Protein AF-A0A518HSV6-F1 (afdb_monomer_lite)

pLDDT: mean 81.45, std 13.48, range [36.81, 96.31]

Sequence (144 aa):
MPRAKYTITPDDVVHATFYIRGRLQASGFEFVDSISLENVERGFTAAADVKSRVDRAAAVNAWCETYLGSEEWKRLKTAIRKRRYRTEHYDEQHTITISKKAHHLLSKVAERDDVTFSEVLEHYLFKAFNTSRGRASKGRTTRR

Secondary structure (DSSP, 8-state):
-PPPPP---TTTHHHHHHHHHHHHHTT---BSS---HHHHHHHHHHHHH-SSHHHHHHHHHHHHHHHB-HHHHHHHHHHHHHHHHHHHTTTT-------HHHHHHHHHHHHHHT--HHHHHHHHHHHHHHHHHTTTT-------

Organism: NCBI:txid2527979

Structure (mmCIF, N/CA/C/O backbone):
data_AF-A0A518HSV6-F1
#
_entry.id   AF-A0A518HSV6-F1
#
loop_
_atom_site.group_PDB
_atom_site.id
_atom_site.type_symbol
_atom_site.label_atom_id
_atom_site.label_alt_id
_atom_site.label_comp_id
_atom_site.label_asym_id
_atom_site.label_entity_id
_atom_site.label_seq_id
_atom_site.pdbx_PDB_ins_code
_atom_site.Cartn_x
_atom_site.Cartn_y
_atom_site.Cartn_z
_atom_site.occupancy
_atom_site.B_iso_or_equiv
_atom_site.auth_seq_id
_atom_site.auth_comp_id
_atom_site.auth_asym_id
_atom_site.auth_atom_id
_atom_site.pdbx_PDB_model_num
ATOM 1 N N . MET A 1 1 ? 9.873 -25.975 -6.557 1.00 36.81 1 MET A N 1
ATOM 2 C CA . MET A 1 1 ? 9.765 -25.244 -7.840 1.00 36.81 1 MET A CA 1
ATOM 3 C C . MET A 1 1 ? 9.984 -23.759 -7.579 1.00 36.81 1 M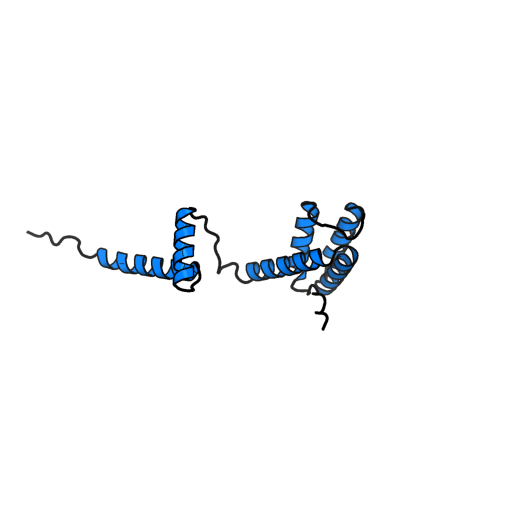ET A C 1
ATOM 5 O O . MET A 1 1 ? 9.350 -23.248 -6.657 1.00 36.81 1 MET A O 1
ATOM 9 N N . PRO A 1 2 ? 10.893 -23.076 -8.296 1.00 40.81 2 PRO A N 1
ATOM 10 C CA . PRO A 1 2 ? 11.097 -21.642 -8.114 1.00 40.81 2 PRO A CA 1
ATOM 11 C C . PRO A 1 2 ? 9.805 -20.908 -8.493 1.00 40.81 2 PRO A C 1
ATOM 13 O O . PRO A 1 2 ? 9.257 -21.108 -9.573 1.00 40.81 2 PRO A O 1
ATOM 16 N N . ARG A 1 3 ? 9.256 -20.120 -7.562 1.00 51.19 3 ARG A N 1
ATOM 17 C CA . ARG A 1 3 ? 8.025 -19.354 -7.798 1.00 51.19 3 ARG A CA 1
ATOM 18 C C . ARG A 1 3 ? 8.297 -18.317 -8.883 1.00 51.19 3 ARG A C 1
ATOM 20 O O . ARG A 1 3 ? 9.269 -17.575 -8.768 1.00 51.19 3 ARG A O 1
ATOM 27 N N . ALA A 1 4 ? 7.421 -18.248 -9.886 1.00 62.84 4 ALA A N 1
ATOM 28 C CA . ALA A 1 4 ? 7.488 -17.226 -10.922 1.00 62.84 4 ALA A CA 1
ATOM 29 C C . ALA A 1 4 ? 7.624 -15.834 -10.283 1.00 62.84 4 ALA A C 1
ATOM 31 O O . ALA A 1 4 ? 6.900 -15.487 -9.336 1.00 62.84 4 ALA A O 1
ATOM 32 N N . LYS A 1 5 ? 8.594 -15.059 -10.777 1.00 68.75 5 LYS A N 1
ATOM 33 C CA . LYS A 1 5 ? 8.791 -13.666 -10.381 1.00 68.75 5 LYS A CA 1
ATOM 34 C C . LYS A 1 5 ? 7.483 -12.928 -10.673 1.00 68.75 5 LYS A C 1
ATOM 36 O O . LYS A 1 5 ? 6.872 -13.125 -11.714 1.00 68.75 5 LYS A O 1
ATOM 41 N N . TYR A 1 6 ? 6.992 -12.168 -9.698 1.00 80.19 6 TYR A N 1
ATOM 42 C CA . TYR A 1 6 ? 5.740 -11.429 -9.864 1.00 80.19 6 TYR A CA 1
ATOM 43 C C . TYR A 1 6 ? 5.878 -10.449 -11.028 1.00 80.19 6 TYR A C 1
ATOM 45 O O . TYR A 1 6 ? 6.878 -9.750 -11.062 1.00 80.19 6 TYR A O 1
ATOM 53 N N . THR A 1 7 ? 4.899 -10.395 -11.926 1.00 86.44 7 THR A N 1
ATOM 54 C CA . THR A 1 7 ? 4.876 -9.479 -13.072 1.00 86.44 7 THR A CA 1
ATOM 55 C C . THR A 1 7 ? 3.781 -8.446 -12.850 1.00 86.44 7 THR A C 1
ATOM 57 O O . THR A 1 7 ? 2.650 -8.807 -12.515 1.00 86.44 7 THR A O 1
ATOM 60 N N . ILE A 1 8 ? 4.109 -7.165 -13.018 1.00 87.75 8 ILE A N 1
ATOM 61 C CA . ILE A 1 8 ? 3.139 -6.071 -12.937 1.00 87.75 8 ILE A CA 1
ATOM 62 C C . ILE A 1 8 ? 2.201 -6.189 -14.138 1.00 87.75 8 ILE A C 1
ATOM 64 O O . ILE A 1 8 ? 2.653 -6.206 -15.283 1.00 87.75 8 ILE A O 1
ATOM 68 N N . THR A 1 9 ? 0.903 -6.292 -13.870 1.00 90.38 9 THR A N 1
ATOM 69 C CA . THR A 1 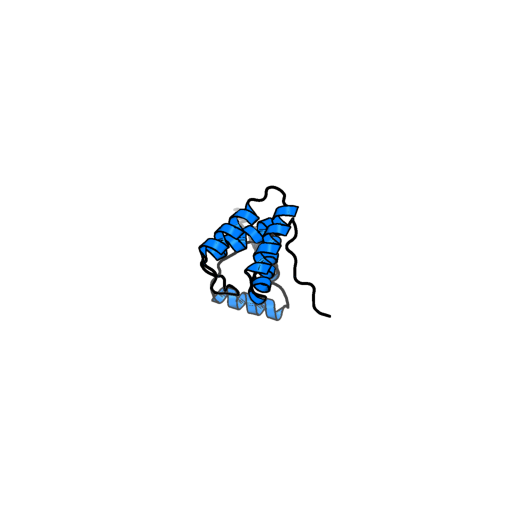9 ? -0.147 -6.376 -14.892 1.00 90.38 9 THR A CA 1
ATOM 70 C C . THR A 1 9 ? -0.591 -4.977 -15.355 1.00 90.38 9 THR A C 1
ATOM 72 O O . THR A 1 9 ? -0.306 -3.987 -14.674 1.00 90.38 9 THR A O 1
ATOM 75 N N . PRO A 1 10 ? -1.326 -4.855 -16.478 1.00 88.88 10 PRO A N 1
ATOM 76 C CA . PRO A 1 10 ? -1.897 -3.574 -16.921 1.00 88.88 10 PRO A CA 1
ATOM 77 C C . PRO A 1 10 ? -2.846 -2.917 -15.902 1.00 88.88 10 PRO A C 1
ATOM 79 O O . PRO A 1 10 ? -3.014 -1.692 -15.899 1.00 88.88 10 PRO A O 1
ATOM 82 N N . ASP A 1 11 ? -3.448 -3.712 -15.018 1.00 87.31 11 ASP A N 1
ATOM 83 C CA . ASP A 1 11 ? -4.292 -3.218 -13.928 1.00 87.31 11 ASP A CA 1
ATOM 84 C C . ASP A 1 11 ? -3.456 -2.734 -12.746 1.00 87.31 11 ASP A C 1
ATOM 86 O O . ASP A 1 11 ? -3.699 -1.656 -12.201 1.00 87.31 11 ASP A O 1
ATOM 90 N N . ASP A 1 12 ? -2.389 -3.464 -12.422 1.00 88.50 12 ASP A N 1
ATOM 91 C CA . ASP A 1 12 ? -1.479 -3.116 -11.333 1.00 88.50 12 ASP A CA 1
ATOM 92 C C . ASP A 1 12 ? -0.572 -1.915 -11.669 1.00 88.50 12 ASP A C 1
ATOM 94 O O . ASP A 1 12 ? -0.022 -1.293 -10.755 1.00 88.50 12 ASP A O 1
ATOM 98 N N . VAL A 1 13 ? -0.406 -1.560 -12.952 1.00 90.00 13 VAL A N 1
ATOM 99 C CA . VAL A 1 13 ? 0.574 -0.548 -13.391 1.00 90.00 13 VAL A CA 1
ATOM 100 C C . VAL A 1 13 ? 0.356 0.810 -12.729 1.00 90.00 13 VAL A C 1
ATOM 102 O O . VAL A 1 13 ? 1.316 1.439 -12.303 1.00 90.00 13 VAL A O 1
ATOM 105 N N . VAL A 1 14 ? -0.893 1.244 -12.546 1.00 89.50 14 VAL A N 1
ATOM 106 C CA . VAL A 1 14 ? -1.200 2.535 -11.904 1.00 89.50 14 VAL A CA 1
ATOM 107 C C . VAL A 1 14 ? -0.757 2.527 -10.438 1.00 89.50 14 VAL A C 1
ATOM 109 O O . VAL A 1 14 ? -0.190 3.501 -9.934 1.00 89.50 14 VAL A O 1
ATOM 112 N N . HIS A 1 15 ? -0.971 1.405 -9.750 1.00 91.00 15 HIS A N 1
ATOM 113 C CA . HIS A 1 15 ? -0.561 1.220 -8.363 1.00 91.00 15 HIS A CA 1
ATOM 114 C C . HIS A 1 15 ? 0.962 1.141 -8.226 1.00 91.00 15 HIS A C 1
ATOM 116 O O . HIS A 1 15 ? 1.527 1.762 -7.321 1.00 91.00 15 HIS A O 1
ATOM 122 N N . ALA A 1 16 ? 1.613 0.421 -9.141 1.00 89.44 16 ALA A N 1
ATOM 123 C CA . ALA A 1 16 ? 3.062 0.311 -9.211 1.00 89.44 16 ALA A CA 1
ATOM 124 C C . ALA A 1 16 ? 3.707 1.678 -9.471 1.00 89.44 16 ALA A C 1
ATOM 126 O O . ALA A 1 16 ? 4.597 2.083 -8.723 1.00 89.44 16 ALA A O 1
ATOM 127 N N . THR A 1 17 ? 3.206 2.428 -10.459 1.00 89.94 17 THR A N 1
ATOM 128 C CA . THR A 1 17 ? 3.737 3.746 -10.814 1.00 89.94 17 THR A CA 1
ATOM 129 C C . THR A 1 17 ? 3.661 4.714 -9.637 1.00 89.94 17 THR A C 1
ATOM 131 O O . THR A 1 17 ? 4.636 5.407 -9.350 1.00 89.94 17 THR A O 1
ATOM 134 N N . PHE A 1 18 ? 2.539 4.742 -8.910 1.00 88.31 18 PHE A N 1
ATOM 135 C CA . PHE A 1 18 ? 2.419 5.613 -7.742 1.00 88.31 18 PHE A CA 1
ATOM 136 C C . PHE A 1 18 ? 3.421 5.241 -6.648 1.00 88.31 18 PHE A C 1
ATOM 138 O O . PHE A 1 18 ? 4.072 6.121 -6.088 1.00 88.31 18 PHE A O 1
ATOM 145 N N . TYR A 1 19 ? 3.528 3.952 -6.317 1.00 88.38 19 TYR A N 1
ATOM 146 C CA . TYR A 1 19 ? 4.428 3.507 -5.256 1.00 88.38 19 TYR A CA 1
ATOM 147 C C . TYR A 1 19 ? 5.889 3.819 -5.595 1.00 88.38 19 TYR A C 1
ATOM 149 O O . TYR A 1 19 ? 6.602 4.371 -4.759 1.00 88.38 19 TYR A O 1
ATOM 157 N N . ILE A 1 20 ? 6.312 3.515 -6.825 1.00 88.38 20 ILE A N 1
ATOM 158 C CA . ILE A 1 20 ? 7.683 3.765 -7.279 1.00 88.38 20 ILE A CA 1
ATOM 159 C C . ILE A 1 20 ? 7.973 5.269 -7.272 1.0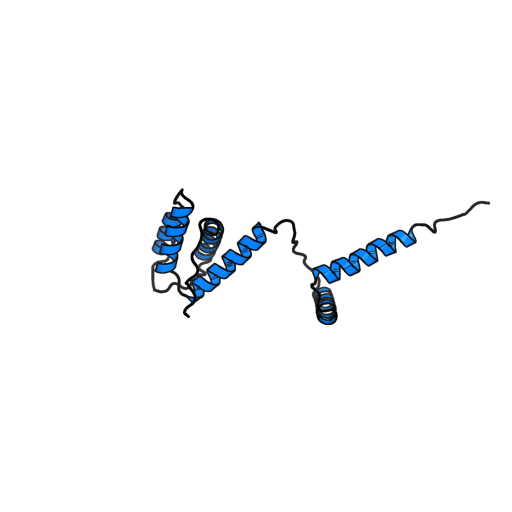0 88.38 20 ILE A C 1
ATOM 161 O O . ILE A 1 20 ? 8.970 5.674 -6.682 1.00 88.38 20 ILE A O 1
ATOM 165 N N . ARG A 1 21 ? 7.078 6.108 -7.816 1.00 88.25 21 ARG A N 1
ATOM 166 C CA . ARG A 1 21 ? 7.245 7.572 -7.794 1.00 88.25 21 ARG A CA 1
ATOM 167 C C . ARG A 1 21 ? 7.387 8.112 -6.371 1.00 88.25 21 ARG A C 1
ATOM 169 O O . ARG A 1 21 ? 8.331 8.843 -6.094 1.00 88.25 21 ARG A O 1
ATOM 176 N N . GLY A 1 22 ? 6.485 7.731 -5.466 1.00 85.00 22 GLY A N 1
ATOM 177 C CA . GLY A 1 22 ? 6.528 8.210 -4.081 1.00 85.00 22 GLY A CA 1
ATOM 178 C C . GLY A 1 22 ? 7.797 7.778 -3.347 1.00 85.00 22 GLY A C 1
ATOM 179 O O . GLY A 1 22 ? 8.322 8.511 -2.514 1.00 85.00 22 GLY A O 1
ATOM 180 N N . ARG A 1 23 ? 8.333 6.603 -3.678 1.00 83.69 23 ARG A N 1
ATOM 181 C CA . ARG A 1 23 ? 9.542 6.098 -3.038 1.00 83.69 23 ARG A CA 1
ATOM 182 C C . ARG A 1 23 ? 10.835 6.653 -3.634 1.00 83.69 23 ARG A C 1
ATOM 184 O O . ARG A 1 23 ? 11.788 6.839 -2.883 1.00 83.69 23 ARG A O 1
ATOM 191 N N . LEU A 1 24 ? 10.856 6.951 -4.935 1.00 83.69 24 LEU A N 1
ATOM 192 C CA . LEU A 1 24 ? 11.939 7.714 -5.563 1.00 83.69 24 LEU A CA 1
ATOM 193 C C . LEU A 1 24 ? 12.064 9.099 -4.913 1.00 83.69 24 LEU A C 1
ATOM 195 O O . LEU A 1 24 ? 13.158 9.487 -4.527 1.00 83.69 24 LEU A O 1
ATOM 199 N N . GLN A 1 25 ? 10.938 9.782 -4.677 1.00 80.25 25 GLN A N 1
ATOM 200 C CA . GLN A 1 25 ? 10.912 11.084 -3.992 1.00 80.25 25 GLN A CA 1
ATOM 201 C C . GLN A 1 25 ? 11.387 11.021 -2.533 1.00 80.25 25 GLN A C 1
ATOM 203 O O . GLN A 1 25 ? 11.964 11.977 -2.028 1.00 80.25 25 GLN A O 1
ATOM 208 N N . ALA A 1 26 ? 11.138 9.905 -1.848 1.00 77.94 26 ALA A N 1
ATOM 209 C CA . ALA A 1 26 ? 11.553 9.698 -0.463 1.00 77.94 26 ALA A CA 1
ATOM 210 C C . ALA A 1 26 ? 12.982 9.130 -0.323 1.00 77.94 26 ALA A C 1
ATOM 212 O O . ALA A 1 26 ? 13.365 8.756 0.785 1.00 77.94 26 ALA A O 1
ATOM 213 N N . SER A 1 27 ? 13.742 8.999 -1.422 1.00 67.12 27 SER A N 1
ATOM 214 C CA . SER A 1 27 ? 15.070 8.354 -1.467 1.00 67.12 27 SER A CA 1
ATOM 215 C C . SER A 1 27 ? 15.104 6.964 -0.812 1.00 67.12 27 SER A C 1
ATOM 217 O O . SER A 1 27 ? 16.089 6.570 -0.196 1.00 67.12 27 SER A O 1
ATOM 219 N N . GLY A 1 28 ? 14.001 6.216 -0.901 1.00 65.12 28 GLY A N 1
ATOM 220 C CA . GLY A 1 28 ? 13.784 5.020 -0.081 1.00 65.12 28 GLY A CA 1
ATOM 221 C C . GLY A 1 28 ? 14.157 3.691 -0.736 1.00 65.12 28 GLY A C 1
ATOM 222 O O . GLY A 1 28 ? 13.778 2.647 -0.200 1.00 65.12 28 GLY A O 1
ATOM 223 N N . PHE A 1 29 ? 14.774 3.698 -1.919 1.00 72.56 29 PHE A N 1
ATOM 224 C CA . PHE A 1 29 ? 15.151 2.485 -2.650 1.00 72.56 29 PHE A CA 1
ATOM 225 C C . PHE A 1 29 ? 16.617 2.118 -2.408 1.00 72.56 29 PHE A C 1
ATOM 227 O O . PHE A 1 29 ? 17.504 2.952 -2.561 1.00 72.56 29 PHE A O 1
ATOM 234 N N . GLU A 1 30 ? 16.855 0.844 -2.104 1.00 67.75 30 GLU A N 1
ATOM 235 C CA . GLU A 1 30 ? 18.174 0.220 -2.199 1.00 67.75 30 GLU A CA 1
ATOM 236 C C . GLU A 1 30 ? 18.333 -0.322 -3.628 1.00 67.75 30 GLU A C 1
ATOM 238 O O . GLU A 1 30 ? 17.648 -1.267 -4.030 1.00 67.75 30 GLU A O 1
ATOM 243 N N . PHE A 1 31 ? 19.172 0.334 -4.428 1.00 72.75 31 PHE A N 1
ATOM 244 C CA . PHE A 1 31 ? 19.437 -0.060 -5.812 1.00 72.75 31 PHE A CA 1
ATOM 245 C C . PHE A 1 31 ? 20.526 -1.134 -5.874 1.00 72.75 31 PHE A C 1
ATOM 247 O O . PHE A 1 31 ? 21.392 -1.194 -5.004 1.00 72.75 31 PHE A O 1
ATOM 254 N N . VAL A 1 32 ? 20.463 -1.993 -6.897 1.00 64.50 32 VAL A N 1
ATOM 255 C CA . VAL A 1 32 ? 21.367 -3.153 -7.043 1.00 64.50 32 VAL A CA 1
ATOM 256 C C . VAL A 1 32 ? 22.823 -2.739 -7.296 1.00 64.50 32 VAL A C 1
ATOM 258 O O . VAL A 1 32 ? 23.716 -3.509 -6.977 1.00 64.50 32 VAL A O 1
ATOM 261 N N . ASP A 1 33 ? 23.066 -1.508 -7.756 1.00 60.34 33 ASP A N 1
ATOM 262 C CA . ASP A 1 33 ? 24.396 -0.962 -8.037 1.00 60.34 33 ASP A CA 1
ATOM 263 C C . ASP A 1 33 ? 24.462 0.540 -7.701 1.00 60.34 33 ASP A C 1
ATOM 265 O O . ASP A 1 33 ? 23.432 1.196 -7.513 1.00 60.34 33 ASP A O 1
ATOM 269 N N . SER A 1 34 ? 25.675 1.108 -7.673 1.00 59.44 34 SER A N 1
ATOM 270 C CA . SER A 1 34 ? 25.981 2.543 -7.515 1.00 59.44 34 SER A CA 1
ATOM 271 C C . SER A 1 34 ? 25.551 3.388 -8.730 1.00 59.44 34 SER A C 1
ATOM 273 O O . SER A 1 34 ? 26.320 4.152 -9.313 1.00 59.44 34 SER A O 1
ATOM 275 N N . ILE A 1 35 ? 24.295 3.238 -9.140 1.00 65.38 35 ILE A N 1
ATOM 276 C CA . ILE A 1 35 ? 23.689 3.928 -10.273 1.00 65.38 35 ILE A CA 1
ATOM 277 C C . ILE A 1 35 ? 23.274 5.331 -9.822 1.00 65.38 35 ILE A C 1
ATOM 279 O O . ILE A 1 35 ? 22.665 5.507 -8.768 1.00 65.38 35 ILE A O 1
ATOM 283 N N . SER A 1 36 ? 23.577 6.339 -10.643 1.00 67.81 36 SER A N 1
ATOM 284 C CA . SER A 1 36 ? 23.099 7.706 -10.417 1.00 67.81 36 SER A CA 1
ATOM 285 C C . SER A 1 36 ? 21.567 7.741 -10.355 1.00 67.81 36 SER A C 1
ATOM 287 O O . SER A 1 36 ? 20.894 7.341 -11.311 1.00 67.81 36 SER A O 1
ATOM 289 N N . LEU A 1 37 ? 21.024 8.256 -9.247 1.00 69.75 37 LEU A N 1
ATOM 290 C CA . LEU A 1 37 ? 19.584 8.414 -9.003 1.00 69.75 37 LEU A CA 1
ATOM 291 C C . LEU A 1 37 ? 18.875 9.155 -10.147 1.00 69.75 37 LEU A C 1
ATOM 293 O O . LEU A 1 37 ? 17.750 8.810 -10.504 1.00 69.75 37 LEU A O 1
ATOM 297 N N . GLU A 1 38 ? 19.556 10.112 -10.781 1.00 70.38 38 GLU A N 1
ATOM 298 C CA . GLU A 1 38 ? 19.010 10.888 -11.899 1.00 70.38 38 GLU A CA 1
ATOM 299 C C . GLU A 1 38 ? 18.712 10.024 -13.134 1.00 70.38 38 GLU A C 1
ATOM 301 O O . GLU A 1 38 ? 17.701 10.220 -13.812 1.00 70.38 38 GLU A O 1
ATOM 306 N N . ASN A 1 39 ? 19.567 9.039 -13.427 1.00 76.44 39 ASN A N 1
ATOM 307 C CA . ASN A 1 39 ? 19.362 8.128 -14.556 1.00 76.44 39 ASN A CA 1
ATOM 308 C C . ASN A 1 39 ? 18.209 7.160 -14.274 1.00 76.44 39 ASN A C 1
ATOM 310 O O . ASN A 1 39 ? 17.413 6.853 -15.164 1.00 76.44 39 ASN A O 1
ATOM 314 N N . VAL A 1 40 ? 18.094 6.727 -13.018 1.00 80.12 40 VAL A N 1
ATOM 315 C CA . VAL A 1 40 ? 17.029 5.843 -12.542 1.00 80.12 40 VAL A CA 1
ATOM 316 C C . VAL A 1 40 ? 15.665 6.531 -12.637 1.00 80.12 40 VAL A C 1
ATOM 318 O O . VAL A 1 40 ? 14.721 5.956 -13.188 1.00 80.12 40 VAL A O 1
ATOM 321 N N . GLU A 1 41 ? 15.561 7.774 -12.162 1.00 81.00 41 GLU A N 1
ATOM 322 C CA . GLU A 1 41 ? 14.320 8.553 -12.197 1.00 81.00 41 GLU A CA 1
ATOM 323 C C . GLU A 1 41 ? 13.905 8.919 -13.627 1.00 81.00 41 GLU A C 1
ATOM 325 O O . GLU A 1 41 ? 12.727 8.808 -13.987 1.00 81.00 41 GLU A O 1
ATOM 330 N N . ARG A 1 42 ? 14.868 9.292 -14.478 1.00 82.50 42 ARG A N 1
ATOM 331 C CA . ARG A 1 42 ? 14.605 9.582 -15.894 1.00 82.50 42 ARG A CA 1
ATOM 332 C C . ARG A 1 42 ? 14.095 8.346 -16.633 1.00 82.50 42 ARG A C 1
ATOM 334 O O . ARG A 1 42 ? 13.093 8.437 -17.344 1.00 82.50 42 ARG A O 1
ATOM 341 N N . GLY A 1 43 ? 14.731 7.192 -16.417 1.00 83.69 43 GLY A N 1
ATOM 342 C CA . GLY A 1 43 ? 14.295 5.915 -16.984 1.00 83.69 43 GLY A CA 1
ATOM 343 C C . GLY A 1 43 ? 12.890 5.522 -16.522 1.00 83.69 43 GLY A C 1
ATOM 344 O O . GLY A 1 43 ? 12.069 5.088 -17.330 1.00 83.69 43 GLY A O 1
ATOM 345 N N . PHE A 1 44 ? 12.575 5.749 -15.244 1.00 86.75 44 PHE A N 1
ATOM 346 C CA . PHE A 1 44 ? 11.240 5.481 -14.717 1.00 86.75 44 PHE A CA 1
ATOM 347 C C . PHE A 1 44 ? 10.188 6.418 -15.311 1.00 86.75 44 PHE A C 1
ATOM 349 O O . PHE A 1 44 ? 9.097 5.979 -15.666 1.00 86.75 44 PHE A O 1
ATOM 356 N N . THR A 1 45 ? 10.507 7.706 -15.437 1.00 85.50 45 THR A N 1
ATOM 357 C CA . THR A 1 45 ? 9.587 8.706 -15.989 1.00 85.50 45 THR A CA 1
ATOM 358 C C . THR A 1 45 ? 9.231 8.373 -17.436 1.00 85.50 45 THR A C 1
ATOM 360 O O . THR A 1 45 ? 8.052 8.383 -17.780 1.00 85.50 45 THR A O 1
ATOM 363 N N . ALA A 1 46 ? 10.216 7.972 -18.246 1.00 87.31 46 ALA A N 1
ATOM 364 C CA . ALA A 1 46 ? 9.981 7.502 -19.611 1.00 87.31 46 ALA A CA 1
ATOM 365 C C . ALA A 1 46 ? 9.100 6.238 -19.651 1.00 87.31 46 ALA A C 1
ATOM 367 O O . ALA A 1 46 ? 8.163 6.163 -20.443 1.00 87.31 46 ALA A O 1
ATOM 368 N N . ALA A 1 47 ? 9.346 5.270 -18.761 1.00 85.62 47 ALA A N 1
ATOM 369 C CA . ALA A 1 47 ? 8.530 4.058 -18.662 1.00 85.62 47 ALA A CA 1
ATOM 370 C C . ALA A 1 47 ? 7.087 4.343 -18.198 1.00 85.62 47 ALA A C 1
ATOM 372 O O . ALA A 1 47 ? 6.146 3.688 -18.646 1.00 85.62 47 ALA A O 1
ATOM 373 N N . ALA A 1 48 ? 6.898 5.322 -17.310 1.00 86.00 48 ALA A N 1
ATOM 374 C CA . ALA A 1 48 ? 5.598 5.693 -16.758 1.00 86.00 48 ALA A CA 1
ATOM 375 C C . ALA A 1 48 ? 4.737 6.539 -17.716 1.00 86.00 48 ALA A C 1
ATOM 377 O O . ALA A 1 48 ? 3.509 6.496 -17.605 1.00 86.00 48 ALA A O 1
ATOM 378 N N . ASP A 1 49 ? 5.354 7.281 -18.643 1.00 89.31 49 ASP A N 1
ATOM 379 C CA . ASP A 1 49 ? 4.664 8.174 -19.590 1.00 89.31 49 ASP A CA 1
ATOM 380 C C . ASP A 1 49 ? 4.056 7.442 -20.804 1.00 89.31 49 ASP A C 1
ATOM 382 O O . ASP A 1 49 ? 3.241 7.988 -21.549 1.00 89.31 49 ASP A O 1
ATOM 386 N N . VAL A 1 50 ? 4.379 6.157 -20.983 1.00 89.38 50 VAL A N 1
ATOM 387 C CA . VAL A 1 50 ? 3.823 5.325 -22.060 1.00 89.38 50 VAL A CA 1
ATOM 388 C C . VAL A 1 50 ? 2.288 5.339 -22.013 1.00 89.38 50 VAL A C 1
ATOM 390 O O . VAL A 1 50 ? 1.680 4.963 -21.010 1.00 89.38 50 VAL A O 1
ATOM 393 N N . LYS A 1 51 ? 1.626 5.770 -23.098 1.00 85.62 51 LYS A N 1
ATOM 394 C CA . LYS A 1 51 ? 0.159 5.963 -23.137 1.00 85.62 51 LYS A CA 1
ATOM 395 C C . LYS A 1 51 ? -0.633 4.662 -22.973 1.00 85.62 51 LYS A C 1
ATOM 397 O O . LYS A 1 51 ? -1.643 4.640 -22.274 1.00 85.62 51 LYS A O 1
ATOM 402 N N . SER A 1 52 ? -0.174 3.589 -23.609 1.00 90.31 52 SER A N 1
ATOM 403 C CA . SER A 1 52 ? -0.807 2.269 -23.556 1.00 90.31 52 SER A CA 1
ATOM 404 C C . SER A 1 52 ? -0.561 1.602 -22.203 1.00 90.31 52 SER A C 1
ATOM 406 O O . SER A 1 52 ? 0.576 1.515 -21.749 1.00 90.31 52 SER A O 1
ATOM 408 N N . ARG A 1 53 ? -1.620 1.106 -21.544 1.00 86.44 53 ARG A N 1
ATOM 409 C CA . ARG A 1 53 ? -1.508 0.448 -20.223 1.00 86.44 53 ARG A CA 1
ATOM 410 C C . ARG A 1 53 ? -0.694 -0.844 -20.284 1.00 86.44 53 ARG A C 1
ATOM 412 O O . ARG A 1 53 ? 0.024 -1.145 -19.334 1.00 86.44 53 ARG A O 1
ATOM 419 N N . VAL A 1 54 ? -0.801 -1.586 -21.386 1.00 88.06 54 VAL A N 1
ATOM 420 C CA . VAL A 1 54 ? -0.071 -2.845 -21.597 1.00 88.06 54 VAL A CA 1
ATOM 421 C C . VAL A 1 54 ? 1.416 -2.562 -21.778 1.00 88.06 54 VAL A C 1
ATOM 423 O O . VAL A 1 54 ? 2.243 -3.122 -21.060 1.00 88.06 54 VAL A O 1
ATOM 426 N N . ASP A 1 55 ? 1.744 -1.611 -22.650 1.00 88.88 55 ASP A N 1
ATOM 427 C CA . ASP A 1 55 ? 3.135 -1.249 -22.932 1.00 88.88 55 ASP A CA 1
ATOM 428 C C . ASP A 1 55 ? 3.784 -0.560 -21.729 1.00 88.88 55 ASP A C 1
ATOM 430 O O . ASP A 1 55 ? 4.948 -0.807 -21.420 1.00 88.88 55 ASP A O 1
ATOM 434 N N . ARG A 1 56 ? 3.015 0.234 -20.972 1.00 89.25 56 ARG A N 1
ATOM 435 C CA . ARG A 1 56 ? 3.463 0.817 -19.702 1.00 89.25 56 ARG A CA 1
ATOM 436 C C . ARG A 1 56 ? 3.791 -0.261 -18.677 1.00 89.25 56 ARG A C 1
ATOM 438 O O . ARG A 1 56 ? 4.807 -0.160 -18.001 1.00 89.25 56 ARG A O 1
ATOM 445 N N . ALA A 1 57 ? 2.960 -1.295 -18.550 1.00 89.00 57 ALA A N 1
ATOM 446 C CA . ALA A 1 57 ? 3.238 -2.395 -17.630 1.00 89.00 57 ALA A CA 1
ATOM 447 C C . ALA A 1 57 ? 4.526 -3.132 -18.024 1.00 89.00 57 ALA A C 1
ATOM 449 O O . ALA A 1 57 ? 5.360 -3.407 -17.162 1.00 89.00 57 ALA A O 1
ATOM 450 N N . ALA A 1 58 ? 4.733 -3.387 -19.319 1.00 89.12 58 ALA A N 1
ATOM 451 C CA . ALA A 1 58 ? 5.968 -3.982 -19.825 1.00 89.12 58 ALA A CA 1
ATOM 452 C C . ALA A 1 58 ? 7.197 -3.094 -19.551 1.00 89.12 58 ALA A C 1
ATOM 454 O O . ALA A 1 58 ? 8.189 -3.577 -19.005 1.00 89.12 58 ALA A O 1
ATOM 455 N N . ALA A 1 59 ? 7.109 -1.793 -19.842 1.00 89.00 59 ALA A N 1
ATOM 456 C CA . ALA A 1 59 ? 8.190 -0.835 -19.615 1.00 89.00 59 ALA A CA 1
ATOM 457 C C . ALA A 1 59 ? 8.541 -0.688 -18.124 1.00 89.00 59 ALA A C 1
ATOM 459 O O . ALA A 1 59 ? 9.716 -0.676 -17.759 1.00 89.00 59 ALA A O 1
ATOM 460 N N . VAL A 1 60 ? 7.533 -0.628 -17.246 1.00 88.38 60 VAL A N 1
ATOM 461 C CA . VAL A 1 60 ?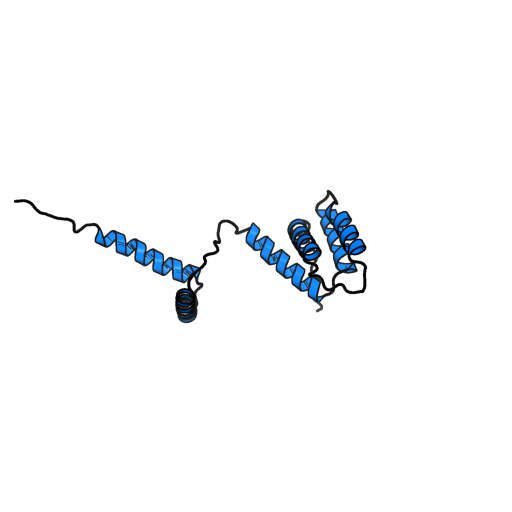 7.740 -0.565 -15.792 1.00 88.38 60 VAL A CA 1
ATOM 462 C C . VAL A 1 60 ? 8.343 -1.869 -15.268 1.00 88.38 60 VAL A C 1
ATOM 464 O O . VAL A 1 60 ? 9.250 -1.808 -14.443 1.00 88.38 60 VAL A O 1
ATOM 467 N N . ASN A 1 61 ? 7.908 -3.038 -15.759 1.00 89.38 61 ASN A N 1
ATOM 468 C CA . ASN A 1 61 ? 8.552 -4.308 -15.413 1.00 89.38 61 ASN A CA 1
ATOM 469 C C . ASN A 1 61 ? 10.033 -4.289 -15.810 1.00 89.38 61 ASN A C 1
ATOM 471 O O . ASN A 1 61 ? 10.872 -4.521 -14.947 1.00 89.38 61 ASN A O 1
ATOM 475 N N . ALA A 1 62 ? 10.360 -3.933 -17.057 1.00 87.69 62 ALA A N 1
ATOM 476 C CA . ALA A 1 62 ? 11.741 -3.883 -17.543 1.00 87.69 62 ALA A CA 1
ATOM 477 C C . ALA A 1 62 ? 12.623 -2.928 -16.718 1.00 87.69 62 ALA A C 1
ATOM 479 O O . ALA A 1 62 ? 13.736 -3.285 -16.326 1.00 87.69 62 ALA A O 1
ATOM 480 N N . TRP A 1 63 ? 12.104 -1.742 -16.383 1.00 89.69 63 TRP A N 1
ATOM 481 C CA . TRP A 1 63 ? 12.793 -0.808 -15.493 1.00 89.69 63 TRP A CA 1
ATOM 482 C C . TRP A 1 63 ? 13.052 -1.451 -14.129 1.00 89.69 63 TRP A C 1
ATOM 484 O O . TRP A 1 63 ? 14.176 -1.459 -13.632 1.00 89.69 63 TRP A O 1
ATOM 494 N N . CYS A 1 64 ? 12.037 -2.065 -13.530 1.00 86.75 64 CYS A N 1
ATOM 495 C CA . CYS A 1 64 ? 12.217 -2.674 -12.229 1.00 86.75 64 CYS A CA 1
ATOM 496 C C . CYS A 1 64 ? 13.178 -3.867 -12.232 1.00 86.75 64 CYS A C 1
ATOM 498 O O . CYS A 1 64 ? 13.878 -4.065 -11.247 1.00 86.75 64 CYS A O 1
ATOM 500 N N . GLU A 1 65 ? 13.230 -4.664 -13.299 1.00 85.31 65 GLU A N 1
ATOM 501 C CA . GLU A 1 65 ? 14.204 -5.754 -13.408 1.00 85.31 65 GLU A CA 1
ATOM 502 C C . GLU A 1 65 ? 15.640 -5.250 -13.526 1.00 85.31 65 GLU A C 1
ATOM 504 O O . GLU A 1 65 ? 16.554 -5.926 -13.063 1.00 85.31 65 GLU A O 1
ATOM 509 N N . THR A 1 66 ? 15.814 -4.062 -14.104 1.00 83.44 66 THR A N 1
ATOM 510 C CA . THR A 1 66 ? 17.118 -3.422 -14.287 1.00 83.44 66 THR A CA 1
ATOM 511 C C . THR A 1 66 ? 17.629 -2.795 -12.989 1.00 83.44 66 THR A C 1
ATOM 513 O O . THR A 1 66 ? 18.819 -2.869 -12.703 1.00 83.44 66 THR A O 1
ATOM 516 N N . TYR A 1 67 ? 16.744 -2.177 -12.197 1.00 80.25 67 TYR A N 1
ATOM 517 C CA . TYR A 1 67 ? 17.156 -1.324 -11.074 1.00 80.25 67 TYR A CA 1
ATOM 518 C C . TYR A 1 67 ? 16.810 -1.875 -9.681 1.00 80.25 67 TYR A C 1
ATOM 520 O O . TYR A 1 67 ? 17.430 -1.457 -8.701 1.00 80.25 67 TYR A O 1
ATOM 528 N N . LEU A 1 68 ? 15.835 -2.784 -9.549 1.00 82.25 68 LEU A N 1
ATOM 529 C CA . LEU A 1 68 ? 15.370 -3.269 -8.243 1.00 82.25 68 LEU A CA 1
ATOM 530 C C . LEU A 1 68 ? 15.916 -4.653 -7.894 1.00 82.25 68 LEU A C 1
ATOM 532 O O . LEU A 1 68 ? 15.796 -5.615 -8.652 1.00 82.25 68 LEU A O 1
ATOM 536 N N . GLY A 1 69 ? 16.416 -4.766 -6.662 1.00 81.31 69 GLY A N 1
ATOM 537 C CA . GLY A 1 69 ? 16.793 -6.042 -6.067 1.00 81.31 69 GLY A CA 1
ATOM 538 C C . GLY A 1 69 ? 15.586 -6.929 -5.749 1.00 81.31 69 GLY A C 1
ATOM 539 O O . GLY A 1 69 ? 14.429 -6.498 -5.731 1.00 81.31 69 GLY A O 1
ATOM 540 N N . SER A 1 70 ? 15.852 -8.197 -5.437 1.00 80.94 70 SER A N 1
ATOM 541 C CA . SER A 1 70 ? 14.817 -9.196 -5.130 1.00 80.94 70 SER A CA 1
ATOM 542 C C . SER A 1 70 ? 13.975 -8.842 -3.894 1.00 80.94 70 SER A C 1
ATOM 544 O O . SER A 1 70 ? 12.759 -9.052 -3.900 1.00 80.94 70 SER A O 1
ATOM 546 N N . GLU A 1 71 ? 14.585 -8.268 -2.855 1.00 81.38 71 GLU A N 1
ATOM 547 C CA . GLU A 1 71 ? 13.873 -7.781 -1.665 1.00 81.38 71 GLU A CA 1
ATOM 548 C C . GLU A 1 71 ? 12.975 -6.587 -1.990 1.00 81.38 71 GLU A C 1
ATOM 550 O O . GLU A 1 71 ? 11.821 -6.519 -1.552 1.00 81.38 71 GLU A O 1
ATOM 555 N N . GLU A 1 72 ? 13.454 -5.694 -2.852 1.00 83.06 72 GLU A N 1
ATOM 556 C CA . GLU A 1 72 ? 12.679 -4.538 -3.276 1.00 83.06 72 GLU A CA 1
ATOM 557 C C . GLU A 1 72 ? 11.495 -4.903 -4.160 1.00 83.06 72 GLU A C 1
ATOM 559 O O . GLU A 1 72 ? 10.400 -4.349 -4.018 1.00 83.06 72 GLU A O 1
ATOM 564 N N . TRP A 1 73 ? 11.655 -5.948 -4.964 1.00 84.62 73 TRP A N 1
ATOM 565 C CA . TRP A 1 73 ? 10.563 -6.559 -5.708 1.00 84.62 73 TRP A CA 1
ATOM 566 C C . TRP A 1 73 ? 9.469 -7.129 -4.794 1.00 84.62 73 TRP A C 1
ATOM 568 O O . TRP A 1 73 ? 8.272 -6.964 -5.056 1.00 84.62 73 TRP A O 1
ATOM 578 N N . LYS A 1 74 ? 9.847 -7.776 -3.682 1.00 84.56 74 LYS A N 1
ATOM 579 C CA . LYS A 1 74 ? 8.885 -8.302 -2.692 1.00 84.56 74 LYS A CA 1
ATOM 580 C C . LYS A 1 74 ? 8.127 -7.175 -1.985 1.00 84.56 74 LYS A C 1
ATOM 582 O O . LYS A 1 74 ? 6.905 -7.283 -1.800 1.00 84.56 74 LYS A O 1
ATOM 587 N N . ARG A 1 75 ? 8.824 -6.094 -1.614 1.00 86.56 75 ARG A N 1
ATOM 588 C CA . ARG A 1 75 ? 8.223 -4.893 -1.005 1.00 86.56 75 ARG A CA 1
ATOM 589 C C . ARG A 1 75 ? 7.240 -4.229 -1.969 1.00 86.56 75 ARG A C 1
ATOM 591 O O . ARG A 1 75 ? 6.088 -4.006 -1.589 1.00 86.56 75 ARG A O 1
ATOM 598 N N . LEU A 1 76 ? 7.643 -4.038 -3.227 1.00 88.75 76 LEU A N 1
ATOM 599 C CA . LEU A 1 76 ? 6.799 -3.500 -4.296 1.00 88.75 76 LEU A CA 1
ATOM 600 C C . LEU A 1 76 ? 5.523 -4.329 -4.482 1.00 88.75 76 LEU A C 1
ATOM 602 O O . LEU A 1 76 ? 4.419 -3.793 -4.406 1.00 88.75 76 LEU A O 1
ATOM 606 N N . LYS A 1 77 ? 5.655 -5.650 -4.642 1.00 89.69 77 LYS A N 1
ATOM 607 C CA . LYS A 1 77 ? 4.511 -6.566 -4.778 1.00 89.69 77 LYS A CA 1
ATOM 608 C C . LYS A 1 77 ? 3.522 -6.433 -3.619 1.00 89.69 77 LYS A C 1
ATOM 610 O O . LYS A 1 77 ? 2.308 -6.415 -3.823 1.00 89.69 77 LYS A O 1
ATOM 615 N N . THR A 1 78 ? 4.032 -6.360 -2.392 1.00 89.94 78 THR A N 1
ATOM 616 C CA . THR A 1 78 ? 3.198 -6.225 -1.191 1.00 89.94 78 THR A CA 1
ATOM 617 C C . THR A 1 78 ? 2.482 -4.876 -1.164 1.00 89.94 78 THR A C 1
ATOM 619 O O . THR A 1 78 ? 1.297 -4.817 -0.836 1.00 89.94 78 THR A O 1
ATOM 622 N N . ALA A 1 79 ? 3.170 -3.801 -1.549 1.00 89.06 79 ALA A N 1
ATOM 623 C CA . ALA A 1 79 ? 2.593 -2.465 -1.621 1.00 89.06 79 ALA A CA 1
ATOM 624 C C . ALA A 1 79 ? 1.496 -2.357 -2.691 1.00 89.06 79 ALA A C 1
ATOM 626 O O . ALA A 1 79 ? 0.428 -1.817 -2.403 1.00 89.06 79 ALA A O 1
ATOM 627 N N . ILE A 1 80 ? 1.720 -2.929 -3.880 1.00 89.81 80 ILE A N 1
ATOM 628 C CA . ILE A 1 80 ? 0.724 -2.982 -4.961 1.00 89.81 80 ILE A CA 1
ATOM 629 C C . ILE A 1 80 ? -0.536 -3.700 -4.478 1.00 89.81 80 ILE A C 1
ATOM 631 O O . ILE A 1 80 ? -1.625 -3.139 -4.565 1.00 89.81 80 ILE A O 1
ATOM 635 N N . ARG A 1 81 ? -0.391 -4.893 -3.884 1.00 88.44 81 ARG A N 1
ATOM 636 C CA . ARG A 1 81 ? -1.527 -5.664 -3.348 1.00 88.44 81 ARG A CA 1
ATOM 637 C C . ARG A 1 81 ? -2.320 -4.889 -2.302 1.00 88.44 81 ARG A C 1
ATOM 639 O O . ARG A 1 81 ? -3.541 -4.837 -2.386 1.00 88.44 81 ARG A O 1
ATOM 646 N N . LYS A 1 82 ? -1.632 -4.262 -1.340 1.00 88.38 82 LYS A N 1
ATOM 647 C CA . LYS A 1 82 ? -2.278 -3.439 -0.304 1.00 88.38 82 LYS A CA 1
ATOM 648 C C . LYS A 1 82 ? -3.026 -2.256 -0.910 1.00 88.38 82 LYS A C 1
ATOM 650 O O . LYS A 1 82 ? -4.124 -1.941 -0.466 1.00 88.38 82 LYS A O 1
ATOM 655 N N . ARG A 1 83 ? -2.431 -1.586 -1.899 1.00 86.62 83 ARG A N 1
ATOM 656 C CA . ARG A 1 83 ? -3.059 -0.437 -2.551 1.00 86.62 83 ARG A CA 1
ATOM 657 C C . ARG A 1 83 ? -4.284 -0.853 -3.354 1.00 86.62 83 ARG A C 1
ATOM 659 O O . ARG A 1 83 ? -5.315 -0.219 -3.191 1.00 86.62 83 ARG A O 1
ATOM 666 N N . ARG A 1 84 ? -4.172 -1.909 -4.161 1.00 86.69 84 ARG A N 1
ATOM 667 C CA . ARG A 1 84 ? -5.285 -2.446 -4.947 1.00 86.69 84 ARG A CA 1
ATOM 668 C C . ARG A 1 84 ? -6.469 -2.791 -4.050 1.00 86.69 84 ARG A C 1
ATOM 670 O O . ARG A 1 84 ? -7.552 -2.266 -4.256 1.00 86.69 84 ARG A O 1
ATOM 677 N N . TYR A 1 85 ? -6.211 -3.538 -2.976 1.00 86.44 85 TYR A N 1
ATOM 678 C CA . TYR A 1 85 ? -7.232 -3.883 -1.989 1.00 86.44 85 TYR A CA 1
ATOM 679 C C . TYR A 1 85 ? -7.929 -2.641 -1.404 1.00 86.44 85 TYR A C 1
ATOM 681 O O . TYR A 1 85 ? -9.151 -2.582 -1.373 1.00 86.44 85 TYR A O 1
ATOM 689 N N . ARG A 1 86 ? -7.166 -1.607 -1.017 1.00 85.06 86 ARG A N 1
ATOM 690 C CA . ARG A 1 86 ? -7.727 -0.339 -0.507 1.00 85.06 86 ARG A CA 1
ATOM 691 C C . ARG A 1 86 ? -8.523 0.450 -1.544 1.00 85.06 86 ARG A C 1
ATOM 693 O O . ARG A 1 86 ? -9.384 1.225 -1.161 1.00 85.06 86 ARG A O 1
ATOM 700 N N . THR A 1 87 ? -8.178 0.342 -2.825 1.00 82.94 87 THR A N 1
ATOM 701 C CA . THR A 1 87 ? -8.930 0.994 -3.904 1.00 82.94 87 THR A CA 1
ATOM 702 C C . THR A 1 87 ? -10.239 0.260 -4.177 1.00 82.94 87 THR A C 1
ATOM 704 O O . THR A 1 87 ? -11.242 0.917 -4.415 1.00 82.94 87 THR A O 1
ATOM 707 N N . GLU A 1 88 ? -10.233 -1.071 -4.104 1.00 85.00 88 GLU A N 1
ATOM 708 C CA . GLU A 1 88 ? -11.427 -1.907 -4.277 1.00 85.00 88 GLU A CA 1
ATOM 709 C C . GLU A 1 88 ? -12.412 -1.785 -3.102 1.00 85.00 88 GLU A C 1
ATOM 711 O O . GLU A 1 88 ? -13.608 -1.760 -3.341 1.00 85.00 88 GLU A O 1
ATOM 716 N N . HIS A 1 89 ? -11.921 -1.654 -1.862 1.00 83.12 89 HIS A N 1
ATOM 717 C CA . HIS A 1 89 ? -12.737 -1.658 -0.632 1.00 83.12 89 HIS A CA 1
ATOM 718 C C . HIS A 1 89 ? -12.708 -0.288 0.074 1.00 83.12 89 HIS A C 1
ATOM 720 O O . HIS A 1 89 ? -12.617 -0.200 1.301 1.00 83.12 89 HIS A O 1
ATOM 726 N N . TYR A 1 90 ? -12.663 0.801 -0.701 1.00 76.56 90 TYR A N 1
ATOM 727 C CA . TYR A 1 90 ? -12.490 2.158 -0.162 1.00 76.56 90 TYR A CA 1
ATOM 728 C C . TYR A 1 90 ? -13.660 2.602 0.731 1.00 76.56 90 TYR A C 1
ATOM 730 O O . TYR A 1 90 ? -13.453 3.336 1.696 1.00 76.56 90 TYR A O 1
ATOM 738 N N . ASP A 1 91 ? -14.871 2.168 0.406 1.00 79.38 91 ASP A N 1
ATOM 739 C CA . ASP A 1 91 ? -16.117 2.477 1.109 1.00 79.38 91 ASP A CA 1
ATOM 740 C C . ASP A 1 91 ? -16.401 1.543 2.297 1.00 79.38 91 ASP A C 1
ATOM 742 O O . ASP A 1 91 ? -17.189 1.891 3.174 1.00 79.38 91 ASP A O 1
ATOM 746 N N . GLU A 1 92 ? -15.725 0.397 2.375 1.00 82.69 92 GLU A N 1
ATOM 747 C CA . GLU A 1 92 ? -15.945 -0.598 3.429 1.00 82.69 92 GLU A CA 1
ATOM 748 C C . GLU A 1 92 ? -15.108 -0.358 4.697 1.00 82.69 92 GLU A C 1
ATOM 750 O O . GLU A 1 92 ? -15.401 -0.923 5.752 1.00 82.69 92 GLU A O 1
ATOM 755 N N . GLN A 1 93 ? -14.039 0.446 4.625 1.00 82.75 93 GLN A N 1
ATOM 756 C CA . GLN A 1 93 ? -13.072 0.579 5.721 1.00 82.75 93 GLN A CA 1
ATOM 757 C C . GLN A 1 93 ? -12.814 2.030 6.123 1.00 82.75 93 GLN A C 1
ATOM 759 O O . GLN A 1 93 ? -12.438 2.878 5.315 1.00 82.75 93 GLN A O 1
ATOM 764 N N . HIS A 1 94 ? -12.887 2.294 7.429 1.00 82.06 94 HIS A N 1
ATOM 765 C CA . HIS A 1 94 ? -12.519 3.579 8.017 1.00 82.06 94 HIS A CA 1
ATOM 766 C C . HIS A 1 94 ? -11.415 3.432 9.063 1.00 82.06 94 HIS A C 1
ATOM 768 O O . HIS A 1 94 ? -11.392 2.496 9.858 1.00 82.06 94 HIS A O 1
ATOM 774 N N . THR A 1 95 ? -10.487 4.394 9.075 1.00 86.81 95 THR A N 1
ATOM 775 C CA . THR A 1 95 ? -9.438 4.475 10.100 1.00 86.81 95 THR A CA 1
ATOM 776 C C . THR A 1 95 ? -9.927 5.334 11.257 1.00 86.81 95 THR A C 1
ATOM 778 O O . THR A 1 95 ? -10.288 6.491 11.054 1.00 86.81 95 THR A O 1
ATOM 781 N N . ILE A 1 96 ? -9.899 4.784 12.471 1.00 89.50 96 ILE A N 1
ATOM 782 C CA . ILE A 1 96 ? -10.226 5.507 13.702 1.00 89.50 96 ILE A CA 1
ATOM 783 C C . ILE A 1 96 ? -9.006 5.577 14.620 1.00 89.50 96 ILE A C 1
ATOM 785 O O . ILE A 1 96 ? -8.237 4.622 14.733 1.00 89.50 96 ILE A O 1
ATOM 789 N N . THR A 1 97 ? -8.848 6.702 15.313 1.00 92.75 97 THR A N 1
ATOM 790 C CA . THR A 1 97 ? -7.844 6.849 16.372 1.00 92.75 97 THR A CA 1
ATOM 791 C C . THR A 1 97 ? -8.513 6.613 17.717 1.00 92.75 97 THR A C 1
ATOM 793 O O . THR A 1 97 ? -9.477 7.292 18.065 1.00 92.75 97 THR A O 1
ATOM 796 N N . ILE A 1 98 ? -7.994 5.661 18.490 1.00 93.31 98 ILE A N 1
ATOM 797 C CA . ILE A 1 98 ? -8.519 5.302 19.811 1.00 93.31 98 ILE A CA 1
ATOM 798 C C . ILE A 1 98 ? -7.431 5.402 20.878 1.00 93.31 98 ILE A C 1
ATOM 800 O O . ILE A 1 98 ? -6.236 5.332 20.590 1.00 93.31 98 ILE A O 1
ATOM 804 N N . SER A 1 99 ? -7.840 5.555 22.138 1.00 96.31 99 SER A N 1
ATOM 805 C CA . SER A 1 99 ? -6.888 5.567 23.251 1.00 96.31 99 SER A CA 1
ATOM 806 C C . SER A 1 99 ? -6.180 4.214 23.395 1.00 96.31 99 SER A C 1
ATOM 808 O O . SER A 1 99 ? -6.765 3.158 23.145 1.00 96.31 99 SER A O 1
ATOM 810 N N . LYS A 1 100 ? -4.936 4.226 23.894 1.00 95.12 100 LYS A N 1
ATOM 811 C CA . LYS A 1 100 ? -4.153 3.002 24.150 1.00 95.12 100 LYS A CA 1
ATOM 812 C C . LYS A 1 100 ? -4.897 2.005 25.050 1.00 95.12 100 LYS A C 1
ATOM 814 O O . LYS A 1 100 ? -4.838 0.800 24.828 1.00 95.12 100 LYS A O 1
ATOM 819 N N . LYS A 1 101 ? -5.632 2.507 26.051 1.00 95.31 101 LYS A N 1
ATOM 820 C CA . LYS A 1 101 ? -6.446 1.677 26.951 1.00 95.31 101 LYS A CA 1
ATOM 821 C C . LYS A 1 101 ? -7.617 1.019 26.216 1.00 95.31 101 LYS A C 1
ATOM 823 O O . LYS A 1 101 ? -7.866 -0.161 26.436 1.00 95.31 101 LYS A O 1
ATOM 828 N N . ALA A 1 102 ? -8.312 1.758 25.349 1.00 91.69 102 ALA A N 1
ATOM 829 C CA . ALA A 1 102 ? -9.404 1.211 24.544 1.00 91.69 102 ALA A CA 1
ATOM 830 C C . ALA A 1 102 ? -8.898 0.136 23.573 1.00 91.69 102 ALA A C 1
ATOM 832 O O . ALA A 1 102 ? -9.493 -0.934 23.494 1.00 91.69 102 ALA A O 1
ATOM 833 N N . HIS A 1 103 ? -7.758 0.378 22.921 1.00 93.69 103 HIS A N 1
ATOM 834 C CA . HIS A 1 103 ? -7.110 -0.614 22.063 1.00 93.69 103 HIS A CA 1
ATOM 835 C C . HIS A 1 103 ? -6.798 -1.907 22.824 1.00 93.69 103 HIS A C 1
ATOM 837 O O . HIS A 1 103 ? -7.101 -2.993 22.347 1.00 93.69 103 HIS A O 1
ATOM 843 N N . HIS A 1 104 ? -6.231 -1.806 24.030 1.00 95.38 104 HIS A N 1
ATOM 844 C CA . HIS A 1 104 ? -5.913 -2.981 24.850 1.00 95.38 104 HIS A CA 1
ATOM 845 C C . HIS A 1 104 ? -7.148 -3.813 25.212 1.00 95.38 104 HIS A C 1
ATOM 847 O O . HIS A 1 104 ? -7.099 -5.040 25.206 1.00 95.38 104 HIS A O 1
ATOM 853 N N . LEU A 1 105 ? -8.264 -3.150 25.52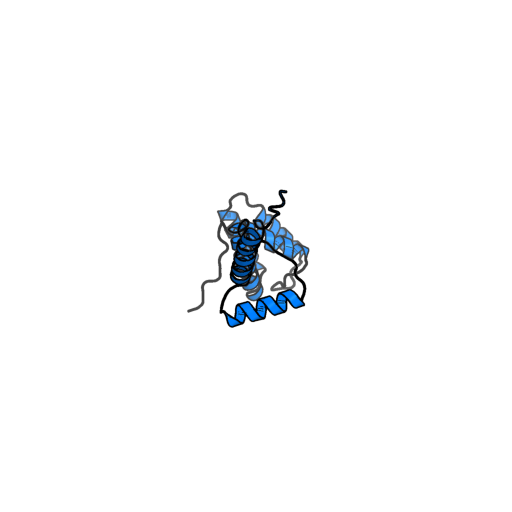5 1.00 93.19 105 LEU A N 1
ATOM 854 C CA . LEU A 1 105 ? -9.524 -3.837 25.808 1.00 93.19 105 LEU A CA 1
ATOM 855 C C . LEU A 1 105 ? -10.082 -4.527 24.559 1.00 93.19 105 LEU A C 1
ATOM 857 O O . LEU A 1 105 ? -10.499 -5.677 24.659 1.00 93.19 105 LEU A O 1
ATOM 861 N N . LEU A 1 106 ? -10.047 -3.859 23.401 1.00 93.25 106 LEU A N 1
ATOM 862 C CA . LEU A 1 106 ? -10.473 -4.448 22.129 1.00 93.25 106 LEU A CA 1
ATOM 863 C C . LEU A 1 106 ? -9.630 -5.672 21.764 1.00 93.25 106 LEU A C 1
ATOM 865 O O . LEU A 1 106 ? -10.212 -6.710 21.474 1.00 93.25 106 LEU A O 1
ATOM 869 N N . SER A 1 107 ? -8.298 -5.589 21.873 1.00 93.38 107 SER A N 1
ATOM 870 C CA . SER A 1 107 ? -7.398 -6.734 21.666 1.00 93.38 107 SER A CA 1
ATOM 871 C C . SER A 1 107 ? -7.788 -7.928 22.526 1.00 93.38 107 SER A C 1
ATOM 873 O O . SER A 1 107 ? -7.978 -9.018 22.003 1.00 93.38 107 SER A O 1
ATOM 875 N N . LYS A 1 108 ? -7.984 -7.721 23.834 1.00 94.50 108 LYS A N 1
ATOM 876 C CA . LYS A 1 108 ? -8.334 -8.817 24.748 1.00 94.50 108 LYS A CA 1
ATOM 877 C C . LYS A 1 108 ? -9.664 -9.484 24.416 1.00 94.50 108 LYS A C 1
ATOM 879 O O . LYS A 1 108 ? -9.797 -10.685 24.616 1.00 94.50 108 LYS A O 1
ATOM 884 N N . VAL A 1 109 ? -10.661 -8.712 23.988 1.00 93.06 109 VAL A N 1
ATOM 885 C CA . VAL A 1 109 ? -11.970 -9.273 23.630 1.00 93.06 109 VAL A CA 1
ATOM 886 C C . VAL A 1 109 ? -11.894 -10.009 22.296 1.00 93.06 109 VAL A C 1
ATOM 888 O O . VAL A 1 109 ? -12.378 -11.130 22.210 1.00 93.06 109 VAL A O 1
ATOM 891 N N . ALA A 1 110 ? -11.234 -9.412 21.304 1.00 93.81 110 ALA A N 1
ATOM 892 C CA . ALA A 1 110 ? -11.004 -10.019 19.999 1.00 93.81 110 ALA A CA 1
ATOM 893 C C . ALA A 1 110 ? -10.264 -11.361 20.110 1.00 93.81 110 ALA A C 1
ATOM 895 O O . ALA A 1 110 ? -10.705 -12.352 19.543 1.00 93.81 110 ALA A O 1
ATOM 896 N N . GLU A 1 111 ? -9.194 -11.415 20.909 1.00 94.06 111 GLU A N 1
ATOM 897 C CA . GLU A 1 111 ? -8.426 -12.642 21.159 1.00 94.06 111 GLU A CA 1
ATOM 898 C C . GLU A 1 111 ? -9.231 -13.704 21.916 1.00 94.06 111 GLU A C 1
ATOM 900 O O . GLU A 1 111 ? -9.087 -14.892 21.646 1.00 94.06 111 GLU A O 1
ATOM 905 N N . ARG A 1 112 ? -10.069 -13.297 22.879 1.00 93.38 112 ARG A N 1
ATOM 906 C CA . ARG A 1 112 ? -10.889 -14.231 23.665 1.00 93.38 112 ARG A CA 1
ATOM 907 C C . ARG A 1 112 ? -11.948 -14.917 22.804 1.00 93.38 112 ARG A C 1
ATOM 909 O O . ARG A 1 112 ? -12.199 -16.102 22.996 1.00 93.38 112 ARG A O 1
ATOM 916 N N . ASP A 1 113 ? -12.585 -14.150 21.927 1.00 90.94 113 ASP A N 1
ATOM 917 C CA . ASP A 1 113 ? -13.741 -14.597 21.150 1.00 90.94 113 ASP A CA 1
ATOM 918 C C . ASP A 1 113 ? -13.354 -15.052 19.725 1.00 90.94 113 ASP A C 1
ATOM 920 O O . ASP A 1 113 ? -14.230 -15.468 18.977 1.00 90.94 113 ASP A O 1
ATOM 924 N N . ASP A 1 114 ? -12.061 -15.002 19.374 1.00 92.62 114 ASP A N 1
ATOM 925 C CA . ASP A 1 114 ? -11.496 -15.293 18.041 1.00 92.62 114 ASP A CA 1
ATOM 926 C C . ASP A 1 114 ? -12.193 -14.522 16.905 1.00 92.62 114 ASP A C 1
ATOM 928 O O . ASP A 1 114 ? -12.553 -15.060 15.859 1.00 92.62 114 ASP A O 1
ATOM 932 N N . VAL A 1 115 ? -12.409 -13.227 17.140 1.00 93.75 115 VAL A N 1
ATOM 933 C CA . VAL A 1 115 ? -13.108 -12.316 16.222 1.00 93.75 115 VAL A CA 1
ATOM 934 C C . VAL A 1 115 ? -12.271 -11.082 15.911 1.00 93.75 115 VAL A C 1
ATOM 936 O O . VAL A 1 115 ? -11.357 -10.692 16.641 1.00 93.75 115 VAL A O 1
ATOM 939 N N . THR A 1 116 ? -12.609 -10.414 14.817 1.00 92.62 116 THR A N 1
ATOM 940 C CA . THR A 1 116 ? -11.992 -9.156 14.402 1.00 92.62 116 THR A CA 1
ATOM 941 C C . THR A 1 116 ? -12.446 -7.977 15.266 1.00 92.62 116 THR A C 1
ATOM 943 O O . THR A 1 116 ? -13.498 -7.988 15.905 1.00 92.62 116 THR A O 1
ATOM 946 N N . PHE A 1 117 ? -11.672 -6.887 15.253 1.00 92.12 117 PHE A N 1
ATOM 947 C CA . PHE A 1 117 ? -12.048 -5.663 15.973 1.00 92.12 117 PHE A CA 1
ATOM 948 C C . PHE A 1 117 ? -13.374 -5.081 15.476 1.00 92.12 117 PHE A C 1
ATOM 950 O O . PHE A 1 117 ? -14.137 -4.558 16.287 1.00 92.12 117 PHE A O 1
ATOM 957 N N . SER A 1 118 ? -13.646 -5.172 14.172 1.00 91.31 118 SER A N 1
ATOM 958 C CA . SER A 1 118 ? -14.900 -4.699 13.583 1.00 91.31 118 SER A CA 1
ATOM 959 C C . SER A 1 118 ? -16.094 -5.459 14.153 1.00 91.31 118 SER A C 1
ATOM 961 O O . SER A 1 118 ? -17.017 -4.826 14.651 1.00 91.31 118 SER A O 1
ATOM 963 N N . GLU A 1 119 ? -16.029 -6.790 14.214 1.00 91.44 119 GLU A N 1
ATOM 964 C CA . GLU A 1 119 ? -17.105 -7.625 14.771 1.00 91.44 119 GLU A CA 1
ATOM 965 C C . GLU A 1 119 ? -17.352 -7.333 16.257 1.00 91.44 119 GLU A C 1
ATOM 967 O O . GLU A 1 119 ? -18.500 -7.224 16.696 1.00 91.44 119 GLU A O 1
ATOM 972 N N . VAL A 1 120 ? -16.283 -7.128 17.039 1.00 92.69 120 VAL A N 1
ATOM 973 C CA . VAL A 1 120 ? -16.406 -6.708 18.444 1.00 92.69 120 VAL A CA 1
ATOM 974 C C . VAL A 1 120 ? -17.141 -5.371 18.534 1.00 92.69 120 VAL A C 1
ATOM 976 O O . VAL A 1 120 ? -18.093 -5.233 19.309 1.00 92.69 120 VAL A O 1
ATOM 979 N N . LEU A 1 121 ? -16.716 -4.377 17.751 1.00 92.06 121 LEU A N 1
ATOM 980 C CA . LEU A 1 121 ? -17.331 -3.051 17.748 1.00 92.06 121 LEU A CA 1
ATOM 981 C C . LEU A 1 121 ? -18.799 -3.117 17.324 1.00 92.06 121 LEU A C 1
ATOM 983 O O . LEU A 1 121 ? -19.645 -2.556 18.019 1.00 92.06 121 LEU A O 1
ATOM 987 N N . GLU A 1 122 ? -19.112 -3.830 16.247 1.00 91.44 122 GLU A N 1
ATOM 988 C CA . GLU A 1 122 ? -20.474 -4.021 15.751 1.00 91.44 122 GLU A CA 1
ATOM 989 C C . GLU A 1 122 ? -21.366 -4.670 16.808 1.00 91.44 122 GLU A C 1
ATOM 991 O O . GLU A 1 122 ? -22.433 -4.137 17.113 1.00 91.44 122 GLU A O 1
ATOM 996 N N . HIS A 1 123 ? -20.911 -5.747 17.451 1.00 90.38 123 HIS A N 1
ATOM 997 C CA . HIS A 1 123 ? -21.671 -6.425 18.499 1.00 90.38 123 HIS A CA 1
ATOM 998 C C . HIS A 1 123 ? -21.977 -5.498 19.691 1.00 90.38 123 HIS A C 1
ATOM 1000 O O . HIS A 1 123 ? -23.128 -5.400 20.141 1.00 90.38 123 HIS A O 1
ATOM 1006 N N . TYR A 1 124 ? -20.973 -4.774 20.203 1.00 89.50 124 TYR A N 1
ATOM 1007 C CA . TYR A 1 124 ? -21.177 -3.865 21.338 1.00 89.50 124 TYR A CA 1
ATOM 1008 C C . TYR A 1 124 ? -22.017 -2.638 20.971 1.00 89.50 124 TYR A C 1
ATOM 1010 O O . TYR A 1 124 ? -22.887 -2.247 21.757 1.00 89.50 124 TYR A O 1
ATOM 1018 N N . LEU A 1 125 ? -21.797 -2.042 19.796 1.00 89.69 125 LEU A N 1
ATOM 1019 C CA . LEU A 1 125 ? -22.564 -0.888 19.322 1.00 89.69 125 LEU A CA 1
ATOM 1020 C C . LEU A 1 125 ? -24.014 -1.270 19.020 1.00 89.69 125 LEU A C 1
ATOM 1022 O O . LEU A 1 125 ? -24.921 -0.551 19.440 1.00 89.69 125 LEU A O 1
ATOM 1026 N N . PHE A 1 126 ? -24.254 -2.425 18.396 1.00 91.06 126 PHE A N 1
ATOM 1027 C CA . PHE A 1 126 ? -25.597 -2.954 18.154 1.00 91.06 126 PHE A CA 1
ATOM 1028 C C . PHE A 1 126 ? -26.352 -3.167 19.469 1.00 91.06 126 PHE A C 1
ATOM 1030 O O . PHE A 1 126 ? -27.491 -2.714 19.630 1.00 91.06 126 PHE A O 1
ATOM 1037 N N . LYS A 1 127 ? -25.701 -3.782 20.464 1.00 89.44 127 LYS A N 1
ATOM 1038 C CA . LYS A 1 127 ? -26.286 -3.960 21.798 1.00 89.44 127 LYS A CA 1
ATOM 1039 C C . LYS A 1 127 ? -26.597 -2.620 22.468 1.00 89.44 127 LYS A C 1
ATOM 1041 O O . LYS A 1 127 ? -27.686 -2.458 23.024 1.00 89.44 127 LYS A O 1
ATOM 1046 N N . ALA A 1 128 ? -25.676 -1.658 22.415 1.00 88.19 128 ALA A N 1
ATOM 1047 C CA . ALA A 1 128 ? -25.869 -0.332 23.003 1.00 88.19 128 ALA A CA 1
ATOM 1048 C C . ALA A 1 128 ? -27.022 0.437 22.332 1.00 88.19 128 ALA A C 1
ATOM 1050 O O . ALA A 1 128 ? -27.858 1.028 23.022 1.00 88.19 128 ALA A O 1
ATOM 1051 N N . PHE A 1 129 ? -27.108 0.375 21.003 1.00 86.31 129 PHE A N 1
ATOM 1052 C CA . PHE A 1 129 ? -28.154 1.017 20.211 1.00 86.31 129 PHE A CA 1
ATOM 1053 C C . PHE A 1 129 ? -29.544 0.429 20.487 1.00 86.31 129 PHE A C 1
ATOM 1055 O O . PHE A 1 129 ? -30.515 1.163 20.671 1.00 86.31 129 PHE A O 1
ATOM 1062 N N . ASN A 1 130 ? -29.649 -0.895 20.594 1.00 83.88 130 ASN A N 1
ATOM 1063 C CA . ASN A 1 130 ? -30.927 -1.548 20.879 1.00 83.88 130 ASN A CA 1
ATOM 1064 C C . ASN A 1 130 ? -31.358 -1.390 22.344 1.00 83.88 130 ASN A C 1
ATOM 1066 O O . ASN A 1 130 ? -32.548 -1.266 22.632 1.00 83.88 130 ASN A O 1
ATOM 1070 N N . THR A 1 131 ? -30.406 -1.316 23.278 1.00 75.19 131 THR A N 1
ATOM 1071 C CA . THR A 1 131 ? -30.706 -1.107 24.706 1.00 75.19 131 THR A CA 1
ATOM 1072 C C . THR A 1 131 ? -31.203 0.318 24.987 1.00 75.19 131 THR A C 1
ATOM 1074 O O . THR A 1 131 ? -32.081 0.510 25.830 1.00 75.19 131 THR A O 1
ATOM 1077 N N . SER A 1 132 ? -30.689 1.333 24.282 1.00 58.22 132 SER A N 1
ATOM 1078 C CA . SER A 1 132 ? -31.091 2.735 24.489 1.00 58.22 132 SER A CA 1
ATOM 1079 C C . SER A 1 132 ? -32.521 3.031 24.014 1.00 58.22 132 SER A C 1
ATOM 1081 O O . SER A 1 132 ? -33.226 3.804 24.668 1.00 58.22 132 SER A O 1
ATOM 1083 N N . ARG A 1 133 ? -33.015 2.337 22.978 1.00 54.88 133 ARG A N 1
ATOM 1084 C CA . ARG A 1 133 ? -34.431 2.398 22.559 1.00 54.88 133 ARG A CA 1
ATOM 1085 C C . ARG A 1 133 ? -35.407 1.849 23.608 1.00 54.88 133 ARG A C 1
ATOM 1087 O O . ARG A 1 133 ? -36.545 2.302 23.665 1.00 54.88 133 ARG A O 1
ATOM 1094 N N . GLY A 1 134 ? -34.964 0.954 24.493 1.00 50.50 134 GLY A N 1
ATOM 1095 C CA . GLY A 1 134 ? -35.784 0.415 25.587 1.00 50.50 134 GLY A CA 1
ATOM 1096 C C . GLY A 1 134 ? -35.981 1.363 26.780 1.00 50.50 134 GLY A C 1
ATOM 1097 O O . GLY A 1 134 ? -36.829 1.103 27.632 1.00 50.50 134 GLY A O 1
ATOM 1098 N N . ARG A 1 135 ? -35.225 2.470 26.868 1.00 50.78 135 ARG A N 1
ATOM 1099 C CA . ARG A 1 135 ? -35.289 3.413 28.005 1.00 50.78 135 ARG A CA 1
ATOM 1100 C C . ARG A 1 135 ? -36.156 4.655 27.764 1.00 50.78 135 ARG A C 1
ATOM 1102 O O . ARG A 1 135 ? -36.429 5.372 28.722 1.00 50.78 135 ARG A O 1
ATOM 1109 N N . ALA A 1 1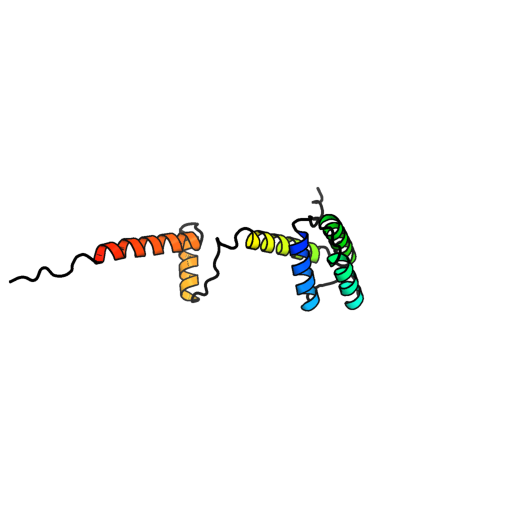36 ? -36.627 4.898 26.540 1.00 51.88 136 ALA A N 1
ATOM 1110 C CA . ALA A 1 136 ? -37.340 6.129 26.181 1.00 51.88 136 ALA A CA 1
ATOM 1111 C C . ALA A 1 136 ? -38.867 6.127 26.441 1.00 51.88 136 ALA A C 1
ATOM 1113 O O . ALA A 1 136 ? -39.519 7.113 26.115 1.00 51.88 136 ALA A O 1
ATOM 1114 N N . SER A 1 137 ? -39.463 5.085 27.041 1.00 50.84 137 SER A N 1
ATOM 1115 C CA . SER A 1 137 ? -40.929 5.018 27.245 1.00 50.84 137 SER A CA 1
ATOM 1116 C C . SER A 1 137 ? -41.428 5.177 28.689 1.00 50.84 137 SER A C 1
ATOM 1118 O O . SER A 1 137 ? -42.634 5.156 28.913 1.00 50.84 137 SER A O 1
ATOM 1120 N N . LYS A 1 138 ? -40.563 5.401 29.688 1.00 50.88 138 LYS A N 1
ATOM 1121 C CA . LYS A 1 138 ? -41.012 5.693 31.069 1.00 50.88 138 LYS A CA 1
ATOM 1122 C C . LYS A 1 138 ? -40.982 7.192 31.377 1.00 50.88 138 LYS A C 1
ATOM 1124 O O . LYS A 1 138 ? -40.344 7.636 32.325 1.00 50.88 138 LYS A O 1
ATOM 1129 N N . GLY A 1 139 ? -41.672 7.977 30.552 1.00 48.09 139 GLY A N 1
ATOM 1130 C CA . GLY A 1 139 ? -41.909 9.401 30.777 1.00 48.09 139 GLY A CA 1
ATOM 1131 C C . GLY A 1 139 ? -43.345 9.672 31.226 1.00 48.09 139 GLY A C 1
ATOM 1132 O O . GLY A 1 139 ? -44.233 9.741 30.392 1.00 48.09 139 GLY A O 1
ATOM 1133 N N . ARG A 1 140 ? -43.530 9.875 32.539 1.00 49.69 140 ARG A N 1
ATOM 1134 C CA . ARG A 1 140 ? -44.602 10.673 33.177 1.00 49.69 140 ARG A CA 1
ATOM 1135 C C . ARG A 1 140 ? -46.061 10.387 32.765 1.00 49.69 140 ARG A C 1
ATOM 1137 O O . ARG A 1 140 ? -46.647 11.109 31.966 1.00 49.69 140 ARG A O 1
ATOM 1144 N N . THR A 1 141 ? -46.722 9.498 33.508 1.00 48.59 141 THR A N 1
ATOM 1145 C CA . THR A 1 141 ? -48.159 9.659 33.790 1.00 48.59 141 THR A CA 1
ATOM 1146 C C . THR A 1 141 ? -48.302 10.502 35.056 1.00 48.59 141 THR A C 1
ATOM 1148 O O . THR A 1 141 ? -48.346 9.989 36.168 1.00 48.59 141 THR A O 1
ATOM 1151 N N . THR A 1 142 ? -48.317 11.822 34.888 1.00 55.88 142 THR A N 1
ATOM 1152 C CA . THR A 1 142 ? -48.861 12.756 35.884 1.00 55.88 142 THR A CA 1
ATOM 1153 C C . THR A 1 142 ? -50.175 13.285 35.335 1.00 55.88 142 THR A C 1
ATOM 1155 O O . THR A 1 142 ? -50.149 14.031 34.360 1.00 55.88 142 THR A O 1
ATOM 1158 N N . ARG A 1 143 ? -51.297 12.910 35.954 1.00 46.22 143 ARG A N 1
ATOM 1159 C CA . ARG A 1 143 ? -52.586 13.629 35.950 1.00 46.22 143 ARG A CA 1
ATOM 1160 C C . ARG A 1 143 ? -53.427 13.021 37.083 1.00 46.22 143 ARG A C 1
ATOM 1162 O O . ARG A 1 143 ? -53.625 11.814 37.069 1.00 46.22 143 ARG A O 1
ATOM 1169 N N . ARG A 1 144 ? -53.503 13.710 38.225 1.00 55.06 144 ARG A N 1
ATOM 1170 C CA . ARG A 1 144 ? -54.466 14.761 38.622 1.00 55.06 144 ARG A CA 1
ATOM 1171 C C . ARG A 1 144 ? -55.822 14.178 38.976 1.00 55.06 144 ARG A C 1
ATOM 1173 O O . ARG A 1 144 ? -56.440 13.605 38.060 1.00 55.06 144 ARG A O 1
#

Foldseek 3Di:
DPDPQDAQALVLLVQLLVVVVVCLVVVNADWPDPDDSVVLVVQSVVLCPPPDSHSSSVSSRVSCVRTHDPVRSVVSVVSSVVVVVCVVCVVVDDDDDDDPVVVVVLVVVCVVVVHDSVVVCCVVVVVVVVVVVVPPPPDDPDDD

Radius of gyration: 25.2 Å; chains: 1; bounding box: 80×40×62 Å